Protein AF-A0A5S3USF5-F1 (afdb_monomer_lite)

Foldseek 3Di:
DVVVVVVVVVVVVVVVVVVLVVVQVVLVVVCVVVVVVVLVVVLVVCVVPPVVVSVVPVPDDDDPQWDWGAASVSDIWTQDNVPRHTPADSDNPVVPDD

Radius of gyration: 19.85 Å; chains: 1; bounding box: 46×26×60 Å

InterPro domains:
  IPR045376 Glycosyltransferase Maf, N-terminal [PF20157] (39-96)

Secondary structure (DSSP, 8-state):
-HHHHHHHHHHHHHHHHHHHHHHHHHHHHHHHHHHHHHHHHHHHHHHHH-HHHHHHHTT----TT--EEE-TTS-EEEB-TTT-SBSS-S-HHHHT--

pLDDT: mean 92.17, std 8.29, range [54.12, 98.5]

Structure (mmCIF, N/CA/C/O backbone):
data_AF-A0A5S3USF5-F1
#
_entry.id   AF-A0A5S3USF5-F1
#
loop_
_atom_site.group_PDB
_atom_site.id
_atom_site.type_symbol
_atom_site.label_atom_id
_atom_site.label_alt_id
_atom_site.label_comp_id
_atom_site.label_asym_id
_atom_site.label_entity_id
_atom_site.label_seq_id
_atom_site.pdbx_PDB_ins_code
_atom_site.Cartn_x
_atom_site.Cartn_y
_atom_site.Cartn_z
_atom_site.occupancy
_atom_site.B_iso_or_equiv
_atom_site.auth_seq_id
_atom_site.auth_comp_id
_atom_site.auth_asym_id
_atom_site.auth_atom_id
_atom_site.pdbx_PDB_model_num
ATOM 1 N N . MET A 1 1 ? -31.286 1.855 36.806 1.00 54.12 1 MET A N 1
ATOM 2 C CA . MET A 1 1 ? -29.820 2.012 36.991 1.00 54.12 1 MET A CA 1
ATOM 3 C C . MET A 1 1 ? -28.975 1.098 36.098 1.00 54.12 1 MET A C 1
ATOM 5 O O . MET A 1 1 ? -27.801 1.399 35.938 1.00 54.12 1 MET A O 1
ATOM 9 N N . VAL A 1 2 ? -29.514 0.010 35.524 1.00 59.25 2 VAL A N 1
ATOM 10 C CA . VAL A 1 2 ? -28.751 -0.888 34.629 1.00 59.25 2 VAL A CA 1
ATOM 11 C C . VAL A 1 2 ? -28.672 -0.336 33.196 1.00 59.25 2 VAL A C 1
ATOM 13 O O . VAL A 1 2 ? -27.582 -0.278 32.644 1.00 59.25 2 VAL A O 1
ATOM 16 N N . GLU A 1 3 ? -29.773 0.188 32.645 1.00 62.25 3 GLU A N 1
ATOM 17 C CA . GLU A 1 3 ? -29.814 0.784 31.290 1.00 62.25 3 GLU A CA 1
ATOM 18 C C . GLU A 1 3 ? -28.878 1.990 31.120 1.00 62.25 3 GLU A C 1
ATOM 20 O O . GLU A 1 3 ? -28.247 2.157 30.086 1.00 62.25 3 GLU A O 1
ATOM 25 N N . SER A 1 4 ? -28.721 2.813 32.159 1.00 64.19 4 SER A N 1
ATOM 26 C CA . SER A 1 4 ? -27.862 4.005 32.127 1.00 64.19 4 SER A CA 1
ATOM 27 C C . SER A 1 4 ? -26.378 3.654 31.954 1.00 64.19 4 SER A C 1
ATOM 29 O O . SER A 1 4 ? -25.651 4.367 31.271 1.00 64.19 4 SER A O 1
ATOM 31 N N . LYS A 1 5 ? -25.936 2.540 32.559 1.00 71.44 5 LYS A N 1
ATOM 32 C CA . LYS A 1 5 ? -24.562 2.028 32.431 1.00 71.44 5 LYS A CA 1
ATOM 33 C C . LYS A 1 5 ? -24.307 1.395 31.065 1.00 71.44 5 LYS A C 1
ATOM 35 O O . LYS A 1 5 ? -23.182 1.450 30.583 1.00 71.44 5 LYS A O 1
ATOM 40 N N . ASP A 1 6 ? -25.331 0.797 30.461 1.00 86.81 6 ASP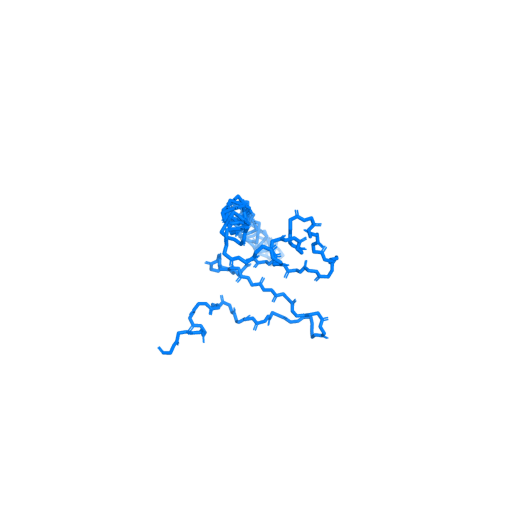 A N 1
ATOM 41 C CA . ASP A 1 6 ? -25.236 0.197 29.129 1.00 86.81 6 ASP A CA 1
ATOM 42 C C . ASP A 1 6 ? -25.051 1.271 28.046 1.00 86.81 6 ASP A C 1
ATOM 44 O O . ASP A 1 6 ? -24.121 1.191 27.245 1.00 86.81 6 ASP A O 1
ATOM 48 N N . VAL A 1 7 ? -25.834 2.354 28.113 1.00 88.88 7 VAL A N 1
ATOM 49 C CA . VAL A 1 7 ? -25.693 3.510 27.209 1.00 88.88 7 VAL A CA 1
ATOM 50 C C . VAL A 1 7 ? -24.320 4.177 27.348 1.00 88.88 7 VAL A C 1
ATOM 52 O O . VAL A 1 7 ? -23.683 4.499 26.348 1.00 88.88 7 VAL A O 1
ATOM 55 N N . GLU A 1 8 ? -23.819 4.355 28.574 1.00 91.38 8 GLU A N 1
ATOM 56 C CA . GLU A 1 8 ? -22.494 4.950 28.800 1.00 91.38 8 GLU A CA 1
ATOM 57 C C . GLU A 1 8 ? -21.359 4.077 28.232 1.00 91.38 8 GLU A C 1
ATOM 59 O O . GLU A 1 8 ? -20.381 4.589 27.686 1.00 91.38 8 GLU A O 1
ATOM 64 N N . ASN A 1 9 ? -21.495 2.751 28.316 1.00 92.25 9 ASN A N 1
ATOM 65 C CA . ASN A 1 9 ? -20.533 1.822 27.727 1.00 92.25 9 ASN A CA 1
ATOM 66 C C . ASN A 1 9 ? -20.563 1.861 26.194 1.00 92.25 9 ASN A C 1
ATOM 68 O O . ASN A 1 9 ? -19.500 1.851 25.572 1.00 92.25 9 ASN A O 1
ATOM 72 N N . GLN A 1 10 ? -21.749 1.939 25.587 1.00 94.44 10 GLN A N 1
ATOM 73 C CA . GLN A 1 10 ? -21.897 2.076 24.136 1.00 94.44 10 GLN A CA 1
ATOM 74 C C . GLN A 1 10 ? -21.287 3.390 23.631 1.00 94.44 10 GLN A C 1
ATOM 76 O O . GLN A 1 10 ? -20.548 3.376 22.648 1.00 94.44 10 GLN A O 1
ATOM 81 N N . LEU A 1 11 ? -21.510 4.504 24.338 1.00 94.38 11 LEU A N 1
ATOM 82 C CA . LEU A 1 11 ? -20.897 5.796 24.009 1.00 94.38 11 LEU A CA 1
ATOM 83 C C . LEU A 1 11 ? -19.365 5.716 24.017 1.00 94.38 11 LEU A C 1
ATOM 85 O O . LEU A 1 11 ? -18.732 6.098 23.036 1.00 94.38 11 LEU A O 1
ATOM 89 N N . LYS A 1 12 ? -18.768 5.123 25.058 1.00 95.25 12 LYS A N 1
ATOM 90 C CA . LYS A 1 12 ? -17.305 4.933 25.134 1.00 95.25 12 LYS A CA 1
ATOM 91 C C . LYS A 1 12 ? -16.760 4.054 24.008 1.00 95.25 12 LYS A C 1
ATOM 93 O O . LYS A 1 12 ? -15.656 4.286 23.519 1.00 95.25 12 LYS A O 1
ATOM 98 N N . GLN A 1 13 ? -17.504 3.027 23.596 1.00 94.81 13 GLN A N 1
ATOM 99 C CA . GLN A 1 13 ? -17.107 2.182 22.468 1.00 94.81 13 GLN A CA 1
ATOM 100 C C . GLN A 1 13 ? -17.139 2.956 21.148 1.00 94.81 13 GLN A C 1
ATOM 102 O O . GLN A 1 13 ? -16.193 2.854 20.369 1.00 94.81 13 GLN A O 1
ATOM 107 N N . ILE A 1 14 ? -18.182 3.756 20.922 1.00 95.19 14 ILE A N 1
ATOM 108 C CA . ILE A 1 14 ? -18.308 4.596 19.726 1.00 95.19 14 ILE A CA 1
ATOM 109 C C . ILE A 1 14 ? -17.177 5.624 19.671 1.00 95.19 14 ILE A C 1
ATOM 111 O O . ILE A 1 14 ? -16.538 5.753 18.630 1.00 95.19 14 ILE A O 1
ATOM 115 N N . GLU A 1 15 ? -16.875 6.300 20.782 1.00 95.69 15 GLU A N 1
ATOM 116 C CA . GLU A 1 15 ? -15.753 7.246 20.867 1.00 95.69 15 GLU A CA 1
ATOM 117 C C . GLU A 1 15 ? -14.422 6.580 20.502 1.00 95.69 15 GLU A C 1
ATOM 119 O O . GLU A 1 15 ? -13.649 7.125 19.715 1.00 95.69 15 GLU A O 1
ATOM 124 N N . LYS A 1 16 ? -14.175 5.367 21.010 1.00 95.38 16 LYS A N 1
ATOM 125 C CA . LYS A 1 16 ? -12.958 4.611 20.693 1.00 95.38 16 LYS A CA 1
ATOM 126 C C . LYS A 1 16 ? -12.866 4.251 19.208 1.00 95.38 16 LYS A C 1
ATOM 128 O O . LYS A 1 16 ? -11.793 4.372 18.623 1.00 95.38 16 LYS A O 1
ATOM 133 N N . ILE A 1 17 ? -13.966 3.798 18.605 1.00 94.44 17 ILE A N 1
ATOM 134 C CA . ILE A 1 17 ? -14.012 3.455 17.175 1.00 94.44 17 ILE A CA 1
ATOM 135 C C . ILE A 1 17 ? -13.799 4.708 16.325 1.00 94.44 17 ILE A C 1
ATOM 137 O O . ILE A 1 17 ? -13.040 4.668 15.359 1.00 94.44 17 ILE A O 1
ATOM 141 N N . LEU A 1 18 ? -14.428 5.824 16.700 1.00 95.25 18 LEU A N 1
ATOM 142 C CA . LEU A 1 18 ? -14.284 7.092 15.996 1.00 95.25 18 LEU A CA 1
ATOM 143 C C . LEU A 1 18 ? -12.835 7.580 16.033 1.00 95.25 18 LEU A C 1
ATOM 145 O O . LEU A 1 18 ? -12.286 7.926 14.992 1.00 95.25 18 LEU A O 1
ATOM 149 N N . GLN A 1 19 ? -12.200 7.541 17.206 1.00 95.38 19 GLN A N 1
ATOM 150 C CA . GLN A 1 19 ? -10.801 7.926 17.360 1.00 95.38 19 GLN A CA 1
ATOM 151 C C . GLN A 1 19 ? -9.876 7.065 16.484 1.00 95.38 19 GLN A C 1
ATOM 153 O O . GLN A 1 19 ? -9.069 7.608 15.733 1.00 95.38 19 GLN A O 1
ATOM 158 N N . ALA A 1 20 ? -10.049 5.740 16.506 1.00 92.25 20 ALA A N 1
ATOM 159 C CA . ALA A 1 20 ? -9.268 4.830 15.666 1.00 92.25 20 ALA A CA 1
ATOM 160 C C . ALA A 1 20 ? -9.496 5.078 14.162 1.00 92.25 20 ALA A C 1
ATOM 162 O O . ALA A 1 20 ? -8.558 5.020 13.371 1.00 92.25 20 ALA A O 1
ATOM 163 N N . SER A 1 21 ? -10.731 5.394 13.758 1.00 92.75 21 SER A N 1
ATOM 164 C CA . SER A 1 21 ? -11.055 5.726 12.366 1.00 92.75 21 SER A CA 1
ATOM 165 C C . SER A 1 21 ? -10.387 7.023 11.906 1.00 92.75 21 SER A C 1
ATOM 167 O O . SER A 1 21 ? -9.947 7.101 10.762 1.00 92.75 21 SER A O 1
ATOM 169 N N . VAL A 1 22 ? -10.311 8.034 12.776 1.00 95.00 22 VAL A N 1
ATOM 170 C CA . VAL A 1 22 ? -9.630 9.303 12.476 1.00 95.00 22 VAL A CA 1
ATOM 171 C C . VAL A 1 22 ? -8.128 9.076 12.325 1.00 95.00 22 VAL A C 1
ATOM 173 O O . VAL A 1 22 ? -7.540 9.526 11.346 1.00 95.00 22 VAL A O 1
ATOM 176 N N . GLU A 1 23 ? -7.514 8.340 13.251 1.00 93.81 23 GLU A N 1
ATOM 177 C CA . GLU A 1 23 ? -6.087 8.001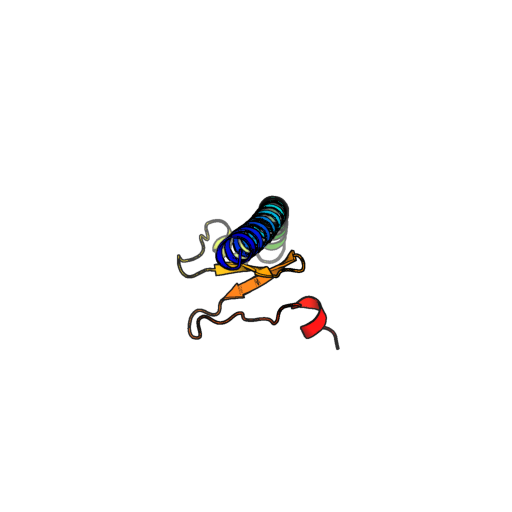 13.187 1.00 93.81 23 GLU A CA 1
ATOM 178 C C . GLU A 1 23 ? -5.745 7.239 11.903 1.00 93.81 23 GLU A C 1
ATOM 180 O O . GLU A 1 23 ? -4.768 7.568 11.228 1.00 93.81 23 GLU A O 1
ATOM 185 N N . LYS A 1 24 ? -6.590 6.278 11.518 1.00 92.62 24 LYS A N 1
ATOM 186 C CA . LYS A 1 24 ? -6.438 5.539 10.264 1.00 92.62 24 LYS A CA 1
ATOM 187 C C . LYS A 1 24 ? -6.520 6.448 9.036 1.00 92.62 24 LYS A C 1
ATOM 189 O O . LYS A 1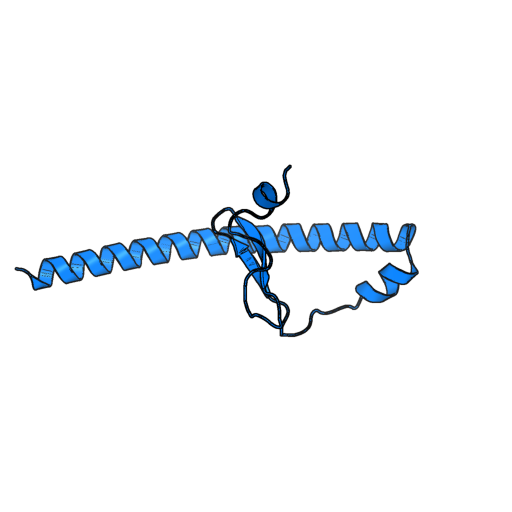 24 ? -5.654 6.350 8.174 1.00 92.62 24 LYS A O 1
ATOM 194 N N . SER A 1 25 ? -7.491 7.361 8.982 1.00 93.88 25 SER A N 1
ATOM 195 C CA . SER A 1 25 ? -7.634 8.313 7.867 1.00 93.88 25 SER A CA 1
ATOM 196 C C . SER A 1 25 ? -6.379 9.171 7.682 1.00 93.88 25 SER A C 1
ATOM 198 O O . SER A 1 25 ? -5.921 9.362 6.562 1.00 93.88 25 SER A O 1
ATOM 200 N N . VAL A 1 26 ? -5.781 9.646 8.781 1.00 94.88 26 VAL A N 1
ATOM 201 C CA . VAL A 1 26 ? -4.546 10.449 8.735 1.00 94.88 26 VAL A CA 1
ATOM 202 C C . VAL A 1 26 ? -3.368 9.641 8.179 1.00 94.88 26 VAL A C 1
ATOM 204 O O . VAL A 1 26 ? -2.567 10.162 7.403 1.00 94.88 26 VAL A O 1
ATOM 207 N N . LEU A 1 27 ? -3.249 8.366 8.561 1.00 94.19 27 LEU A N 1
ATOM 208 C CA . LEU A 1 27 ? -2.214 7.480 8.023 1.00 94.19 27 LEU A CA 1
ATOM 209 C C . LEU A 1 27 ? -2.418 7.207 6.530 1.00 94.19 27 LEU A C 1
ATOM 211 O O . LEU A 1 27 ? -1.449 7.214 5.774 1.00 94.19 27 LEU A O 1
ATOM 215 N N . GLU A 1 28 ? -3.663 6.991 6.107 1.00 95.19 28 GLU A N 1
ATOM 216 C CA . GLU A 1 28 ? -4.011 6.749 4.705 1.00 95.19 28 GLU A CA 1
ATOM 217 C C . GLU A 1 28 ? -3.723 7.972 3.828 1.00 95.19 28 GLU A C 1
ATOM 219 O O . GLU A 1 28 ? -3.112 7.822 2.773 1.00 95.19 28 GLU A O 1
ATOM 224 N N . GLU A 1 29 ? -4.069 9.181 4.277 1.00 95.50 29 GLU A N 1
ATOM 225 C CA . GLU A 1 29 ? -3.754 10.425 3.559 1.00 95.50 29 GLU A CA 1
ATOM 226 C C . GLU A 1 29 ? -2.248 10.594 3.349 1.00 95.50 29 GLU A C 1
ATOM 228 O O . GLU A 1 29 ? -1.796 10.839 2.227 1.00 95.50 29 GLU A O 1
ATOM 233 N N . LYS A 1 30 ? -1.463 10.391 4.412 1.00 95.69 30 LYS A N 1
ATOM 234 C CA . LYS A 1 30 ? -0.002 10.452 4.333 1.00 95.69 30 LYS A CA 1
ATOM 235 C C . LYS A 1 30 ? 0.554 9.398 3.371 1.00 95.69 30 LYS A C 1
ATOM 237 O O . LYS A 1 30 ? 1.433 9.693 2.566 1.00 95.69 30 LYS A O 1
ATOM 242 N N . PHE A 1 31 ? 0.045 8.171 3.446 1.00 95.69 31 PHE A N 1
ATOM 243 C CA . PHE A 1 31 ? 0.478 7.095 2.562 1.00 95.69 31 PHE A CA 1
ATOM 244 C C . PHE A 1 31 ? 0.161 7.393 1.093 1.00 95.69 31 PHE A C 1
ATOM 246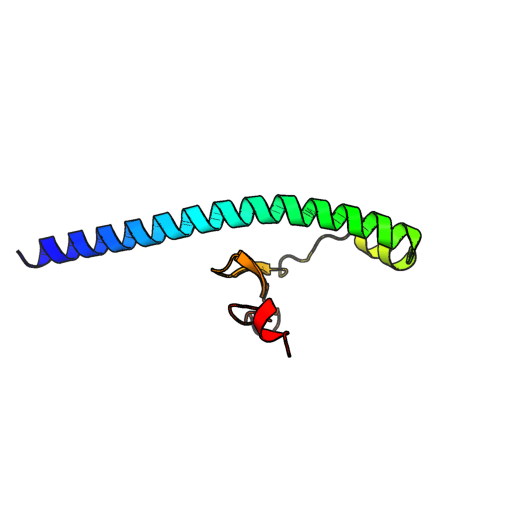 O O . PHE A 1 31 ? 0.981 7.097 0.231 1.00 95.69 31 PHE A O 1
ATOM 253 N N . ILE A 1 32 ? -0.998 7.989 0.794 1.00 94.88 32 ILE A N 1
ATOM 254 C CA . ILE A 1 32 ? -1.374 8.366 -0.575 1.00 94.88 32 ILE A CA 1
ATOM 255 C C . ILE A 1 32 ? -0.362 9.356 -1.160 1.00 94.88 32 ILE A C 1
ATOM 257 O O . ILE A 1 32 ? 0.035 9.200 -2.315 1.00 94.88 32 ILE A O 1
ATOM 261 N N . GLU A 1 33 ? 0.066 10.353 -0.387 1.00 96.25 33 GLU A N 1
ATOM 262 C CA . GLU A 1 33 ? 1.094 11.306 -0.816 1.00 96.25 33 GLU A CA 1
ATOM 263 C C . GLU A 1 33 ? 2.413 10.581 -1.133 1.00 96.25 33 GLU A C 1
ATOM 265 O O . GLU A 1 33 ? 2.891 10.618 -2.269 1.00 96.25 33 GLU A O 1
ATOM 270 N N . GLU A 1 34 ? 2.938 9.817 -0.171 1.00 96.25 34 GLU A N 1
ATOM 271 C CA . GLU A 1 34 ? 4.216 9.104 -0.306 1.00 96.25 34 GLU A CA 1
ATOM 272 C C . GLU A 1 34 ? 4.201 8.059 -1.439 1.00 96.25 34 GLU A C 1
ATOM 274 O O . GLU A 1 34 ? 5.186 7.892 -2.165 1.00 96.25 34 GLU A O 1
ATOM 279 N N . ALA A 1 35 ? 3.085 7.350 -1.620 1.00 94.88 35 ALA A N 1
ATOM 280 C CA . ALA A 1 35 ? 2.941 6.326 -2.650 1.00 94.88 35 ALA A CA 1
ATOM 281 C C . ALA A 1 35 ? 2.918 6.924 -4.063 1.00 94.88 35 ALA A C 1
ATOM 283 O O . ALA A 1 35 ? 3.509 6.340 -4.975 1.00 94.88 35 ALA A O 1
ATOM 284 N N . ASN A 1 36 ? 2.273 8.079 -4.250 1.00 94.12 36 ASN A N 1
ATOM 285 C CA . ASN A 1 36 ? 2.253 8.767 -5.541 1.00 94.12 36 ASN A CA 1
ATOM 286 C C . ASN A 1 36 ? 3.635 9.329 -5.895 1.00 94.12 36 ASN A C 1
ATOM 288 O O . ASN A 1 36 ? 4.096 9.139 -7.022 1.00 94.12 36 ASN A O 1
ATOM 292 N N . ASP A 1 37 ? 4.342 9.916 -4.928 1.00 97.25 37 ASP A N 1
ATOM 293 C CA . ASP A 1 37 ? 5.725 10.361 -5.128 1.00 97.25 37 ASP A CA 1
ATOM 294 C C . ASP A 1 37 ? 6.632 9.192 -5.540 1.00 97.25 37 ASP A C 1
ATOM 296 O O . ASP A 1 37 ? 7.404 9.276 -6.503 1.00 97.25 37 ASP A O 1
ATOM 300 N N . GLN A 1 38 ? 6.505 8.052 -4.852 1.00 96.81 38 GLN A N 1
ATOM 301 C CA . GLN A 1 38 ? 7.278 6.858 -5.178 1.00 96.81 38 GLN A CA 1
ATOM 302 C C . GLN A 1 38 ? 6.904 6.277 -6.549 1.00 96.81 38 GLN A C 1
ATOM 304 O O . GLN A 1 38 ? 7.781 5.771 -7.257 1.00 96.81 38 GLN A O 1
ATOM 309 N N . PHE A 1 39 ? 5.633 6.352 -6.950 1.00 95.31 39 PHE A N 1
ATOM 310 C CA . PHE A 1 39 ? 5.176 5.917 -8.268 1.00 95.31 39 PHE A CA 1
ATOM 311 C C . PHE A 1 39 ? 5.855 6.715 -9.390 1.00 95.31 39 PHE A C 1
ATOM 313 O O . PHE A 1 39 ? 6.405 6.112 -10.315 1.00 95.31 39 PHE A O 1
ATOM 320 N N . GLU A 1 40 ? 5.927 8.041 -9.270 1.00 96.06 40 GLU A N 1
ATOM 321 C CA . GLU A 1 40 ? 6.605 8.903 -10.248 1.00 96.06 40 GLU A CA 1
ATOM 322 C C . GLU A 1 40 ? 8.112 8.620 -10.328 1.00 96.06 40 GLU A C 1
ATOM 324 O O . GLU A 1 40 ? 8.676 8.466 -11.420 1.00 96.06 40 GLU A O 1
ATOM 329 N N . ILE A 1 41 ? 8.773 8.463 -9.175 1.00 98.00 41 ILE A N 1
ATOM 330 C CA . ILE A 1 41 ? 10.193 8.078 -9.114 1.00 98.00 41 ILE A CA 1
ATOM 331 C C . ILE A 1 41 ? 10.416 6.740 -9.834 1.00 98.00 41 ILE A C 1
ATOM 333 O O . ILE A 1 41 ? 11.357 6.596 -10.626 1.00 98.00 41 ILE A O 1
ATOM 337 N N . ASN A 1 42 ? 9.532 5.768 -9.599 1.00 97.62 42 ASN A N 1
ATOM 338 C CA . ASN A 1 42 ? 9.601 4.456 -10.230 1.00 97.62 42 ASN A CA 1
ATOM 339 C C . ASN A 1 42 ? 9.384 4.544 -11.745 1.00 97.62 42 ASN A C 1
ATOM 341 O O . ASN A 1 42 ? 10.124 3.903 -12.492 1.00 97.62 42 ASN A O 1
ATOM 345 N N . LEU A 1 43 ? 8.442 5.363 -12.225 1.00 97.50 43 LEU A N 1
ATOM 346 C CA . LEU A 1 43 ? 8.228 5.577 -13.659 1.00 97.50 43 LEU A CA 1
ATOM 347 C C . LEU A 1 43 ? 9.469 6.160 -14.343 1.00 97.50 43 LEU A C 1
ATOM 349 O O . LEU A 1 43 ? 9.853 5.690 -15.416 1.00 97.50 43 LEU A O 1
ATOM 353 N N . VAL A 1 44 ? 10.147 7.129 -13.722 1.00 98.19 44 VAL A N 1
ATOM 354 C CA . VAL A 1 44 ? 11.404 7.687 -14.256 1.00 98.19 44 VAL A CA 1
ATOM 355 C C . VAL A 1 44 ? 12.495 6.616 -14.339 1.00 98.19 44 VAL A C 1
ATOM 357 O O . VAL A 1 44 ? 13.205 6.529 -15.347 1.00 98.19 44 VAL A O 1
ATOM 360 N N . ALA A 1 45 ? 12.622 5.774 -13.310 1.00 98.25 45 ALA A N 1
ATOM 361 C CA . ALA A 1 45 ? 13.582 4.673 -13.310 1.00 98.25 45 ALA A CA 1
ATOM 362 C C . ALA A 1 45 ? 13.257 3.635 -14.397 1.00 98.25 45 ALA A C 1
ATOM 364 O O . ALA A 1 45 ? 14.143 3.260 -15.171 1.00 98.25 45 ALA A O 1
ATOM 365 N N . LEU A 1 46 ? 11.991 3.223 -14.511 1.00 98.38 46 LEU A N 1
ATOM 366 C CA . LEU A 1 46 ? 11.528 2.305 -15.551 1.00 98.38 46 LEU A CA 1
ATOM 367 C C . LEU A 1 46 ? 11.796 2.872 -16.942 1.00 98.38 46 LEU A C 1
ATOM 369 O O . LEU A 1 46 ? 12.353 2.174 -17.778 1.00 98.38 46 LEU A O 1
ATOM 373 N N . LYS A 1 47 ? 11.522 4.157 -17.183 1.00 98.19 47 LYS A N 1
ATOM 374 C CA . LYS A 1 47 ? 11.798 4.798 -18.476 1.00 98.19 47 LYS A CA 1
ATOM 375 C C . LYS A 1 47 ? 13.267 4.691 -18.887 1.00 98.19 47 LYS A C 1
ATOM 377 O O . LYS A 1 47 ? 13.568 4.561 -20.071 1.00 98.19 47 LYS A O 1
ATOM 382 N N . LYS A 1 48 ? 14.183 4.770 -17.917 1.00 98.38 48 LYS A N 1
ATOM 383 C CA . LYS A 1 48 ? 15.630 4.705 -18.157 1.00 98.38 48 LYS A CA 1
ATOM 384 C C . LYS A 1 48 ? 16.133 3.278 -18.368 1.00 98.38 48 LYS A C 1
ATOM 386 O O . LYS A 1 48 ? 16.991 3.073 -19.223 1.00 98.38 48 LYS A O 1
ATOM 391 N N . TYR A 1 49 ? 15.670 2.330 -17.556 1.00 98.50 49 TYR A N 1
ATOM 392 C CA . TYR A 1 49 ? 16.257 0.987 -17.494 1.00 98.50 49 TYR A CA 1
ATOM 393 C C . TYR A 1 49 ? 15.421 -0.091 -18.198 1.00 98.50 49 TYR A C 1
ATOM 395 O O . TYR A 1 49 ? 15.997 -1.063 -18.676 1.00 98.50 49 TYR A O 1
ATOM 403 N N . PHE A 1 50 ? 14.102 0.090 -18.287 1.00 97.75 50 PHE A N 1
ATOM 404 C CA . PHE A 1 50 ? 13.127 -0.866 -18.832 1.00 97.75 50 PHE A CA 1
ATOM 405 C C . PHE A 1 50 ? 11.982 -0.128 -19.563 1.00 97.75 50 PHE A C 1
ATOM 407 O O . PHE A 1 50 ? 10.837 -0.123 -19.089 1.00 97.75 50 PHE A O 1
ATOM 414 N N . PRO A 1 51 ? 12.269 0.562 -20.682 1.00 97.38 51 PRO A N 1
ATOM 415 C CA . PRO A 1 51 ? 11.297 1.417 -21.369 1.00 97.38 51 PRO A CA 1
ATOM 416 C C . PRO A 1 51 ? 10.017 0.672 -21.785 1.00 97.38 51 PRO A C 1
ATOM 418 O O . PRO A 1 51 ? 8.924 1.225 -21.705 1.00 97.38 51 PRO A O 1
ATOM 421 N N . GLU A 1 52 ? 10.117 -0.611 -22.127 1.00 97.19 52 GLU A N 1
ATOM 422 C CA . GLU A 1 52 ? 8.975 -1.464 -22.465 1.00 97.19 52 GLU A CA 1
ATOM 423 C C . GLU A 1 52 ? 8.029 -1.733 -21.283 1.00 97.19 52 GLU A C 1
ATOM 425 O O . GLU A 1 52 ? 6.857 -2.061 -21.483 1.00 97.19 52 GLU A O 1
ATOM 430 N N . ILE A 1 53 ? 8.526 -1.624 -20.047 1.00 96.62 53 ILE A N 1
ATOM 431 C CA . ILE A 1 53 ? 7.704 -1.684 -18.836 1.00 96.62 53 ILE A CA 1
ATOM 432 C C . ILE A 1 53 ? 7.099 -0.303 -18.577 1.00 96.62 53 ILE A C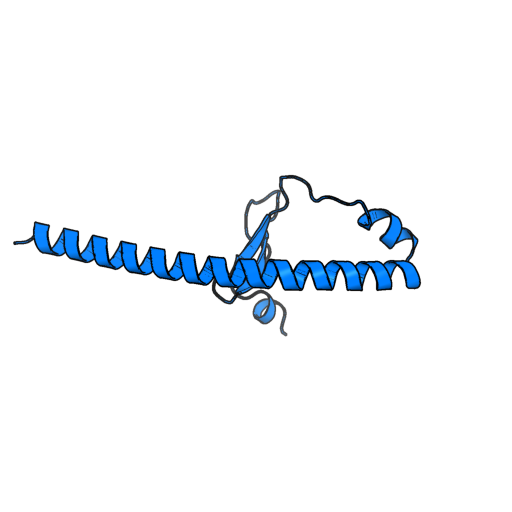 1
ATOM 434 O O . ILE A 1 53 ? 5.902 -0.214 -18.317 1.00 96.62 53 ILE A O 1
ATOM 438 N N . TYR A 1 54 ? 7.880 0.774 -18.713 1.00 97.88 54 TYR A N 1
ATOM 439 C CA . TYR A 1 54 ? 7.377 2.146 -18.577 1.00 97.88 54 TYR A CA 1
ATOM 440 C C . TYR A 1 54 ? 6.153 2.411 -19.461 1.00 97.88 54 TYR A C 1
ATOM 442 O O . TYR A 1 54 ? 5.132 2.884 -18.958 1.00 97.88 54 TYR A O 1
ATOM 450 N N . ASP A 1 55 ? 6.213 2.025 -20.738 1.00 96.62 55 ASP A N 1
ATOM 451 C CA . ASP A 1 55 ? 5.118 2.231 -21.694 1.00 96.62 55 ASP A CA 1
ATOM 452 C C . ASP A 1 55 ? 3.809 1.545 -21.262 1.00 96.62 55 ASP A C 1
ATOM 454 O O . ASP A 1 55 ? 2.720 2.014 -21.595 1.00 96.62 55 ASP A O 1
ATOM 458 N N . LYS A 1 56 ? 3.893 0.456 -20.485 1.00 94.62 56 LYS A N 1
ATOM 459 C CA . LYS A 1 56 ? 2.715 -0.240 -19.944 1.00 94.62 56 LYS A CA 1
ATOM 460 C C . LYS A 1 56 ? 2.094 0.486 -18.757 1.00 94.62 56 LYS A C 1
ATOM 462 O O . LYS A 1 56 ? 0.885 0.386 -18.579 1.00 94.62 56 LYS A O 1
ATOM 467 N N . TYR A 1 57 ? 2.903 1.166 -17.945 1.00 94.75 57 TYR A N 1
ATOM 468 C CA . TYR A 1 57 ? 2.472 1.721 -16.660 1.00 94.75 57 TYR A CA 1
ATOM 469 C C . TYR A 1 57 ? 2.212 3.230 -16.677 1.00 94.75 57 TYR A C 1
ATOM 471 O O . TYR A 1 57 ? 1.435 3.696 -15.851 1.00 94.75 57 TYR A O 1
ATOM 479 N N . ILE A 1 58 ? 2.770 3.986 -17.630 1.00 94.69 58 ILE A N 1
ATOM 480 C CA . ILE A 1 58 ? 2.609 5.451 -17.702 1.00 94.69 58 ILE A CA 1
ATOM 481 C C . ILE A 1 58 ? 1.144 5.910 -17.787 1.00 94.69 58 ILE A C 1
ATOM 483 O O . ILE A 1 58 ? 0.793 6.952 -17.251 1.00 94.69 58 ILE A O 1
ATOM 487 N N . ASN A 1 59 ? 0.283 5.121 -18.433 1.00 91.06 59 ASN A N 1
ATOM 488 C CA . ASN A 1 59 ? -1.155 5.393 -18.548 1.00 91.06 59 ASN A CA 1
ATOM 489 C C . ASN A 1 59 ? -2.000 4.300 -17.876 1.00 91.06 59 ASN A C 1
ATOM 491 O O . ASN A 1 59 ? -3.179 4.137 -18.196 1.00 91.06 59 ASN A O 1
ATOM 495 N N . PHE A 1 60 ? -1.391 3.491 -17.008 1.00 90.75 60 PHE A N 1
ATOM 496 C CA . PHE A 1 60 ? -2.101 2.407 -16.350 1.00 90.75 60 PHE A CA 1
ATOM 497 C C . PHE A 1 60 ? -2.997 2.961 -15.248 1.00 90.75 60 PHE A C 1
ATOM 499 O O . PHE A 1 60 ? -2.548 3.687 -14.366 1.00 90.75 60 PHE A O 1
ATOM 506 N N . SER A 1 61 ? -4.262 2.556 -15.276 1.00 88.12 61 SER A N 1
ATOM 507 C CA . SER A 1 61 ? -5.189 2.750 -14.172 1.00 88.12 61 SER A CA 1
ATOM 508 C C . SER A 1 61 ? -5.568 1.373 -13.622 1.00 88.12 61 SER A C 1
ATOM 510 O O . SER A 1 61 ? -5.910 0.486 -14.417 1.00 88.12 61 SER A O 1
ATOM 512 N N . PRO A 1 62 ? -5.476 1.147 -12.299 1.00 88.00 62 PRO A N 1
ATOM 513 C CA . PRO A 1 62 ? -5.911 -0.106 -11.701 1.00 88.00 62 PRO A CA 1
ATOM 514 C C . PRO A 1 62 ? -7.388 -0.392 -11.999 1.00 88.00 62 PRO A C 1
ATOM 516 O O . PRO A 1 62 ? -8.202 0.515 -12.153 1.00 88.00 62 PRO A O 1
ATOM 519 N N . LYS A 1 63 ? -7.750 -1.676 -12.070 1.00 89.38 63 LYS A N 1
ATOM 520 C CA . LYS A 1 63 ? -9.157 -2.092 -12.187 1.00 89.38 63 LYS A CA 1
ATOM 521 C C . LYS A 1 63 ? -9.914 -1.753 -10.901 1.00 89.38 63 LYS A C 1
ATOM 523 O O . LYS A 1 63 ? -9.303 -1.695 -9.844 1.00 89.38 63 LYS A O 1
ATOM 528 N N . GLU A 1 64 ? -11.243 -1.676 -10.966 1.00 87.62 64 GLU A N 1
ATOM 529 C CA . GLU A 1 64 ? -12.105 -1.431 -9.791 1.00 87.62 64 GLU A CA 1
ATOM 530 C C . GLU A 1 64 ? -11.893 -2.427 -8.638 1.00 87.62 64 GLU A C 1
ATOM 532 O O . GLU A 1 64 ? -12.126 -2.105 -7.482 1.00 87.62 64 GLU A O 1
ATOM 537 N N . GLN A 1 65 ? -11.437 -3.642 -8.950 1.00 89.31 65 GLN A N 1
ATOM 538 C CA . GLN A 1 65 ? -11.152 -4.692 -7.968 1.00 89.31 65 GLN A CA 1
ATOM 539 C C . GLN A 1 65 ? -9.861 -4.436 -7.177 1.00 89.31 65 GLN A C 1
ATOM 541 O O . GLN A 1 65 ? -9.648 -5.076 -6.151 1.00 89.31 65 GLN A O 1
ATOM 546 N N . PHE A 1 66 ? -8.995 -3.531 -7.646 1.00 91.75 66 PHE A N 1
ATOM 547 C CA . PHE A 1 66 ? -7.743 -3.200 -6.978 1.00 91.75 66 PHE A CA 1
ATOM 548 C C . PHE A 1 66 ? -8.022 -2.552 -5.624 1.00 91.75 66 PHE A C 1
ATOM 550 O O . PHE A 1 66 ? -8.508 -1.426 -5.545 1.00 91.75 66 PHE A O 1
ATOM 557 N N . ASN A 1 67 ? -7.691 -3.276 -4.560 1.00 93.62 67 ASN A N 1
ATOM 558 C CA . ASN A 1 67 ? -7.942 -2.858 -3.192 1.00 93.62 67 ASN A CA 1
ATOM 559 C C . ASN A 1 67 ? -6.627 -2.863 -2.409 1.00 93.62 67 ASN A C 1
ATOM 561 O O . ASN A 1 67 ? -6.166 -3.907 -1.942 1.00 93.62 67 ASN A O 1
ATOM 565 N N . LEU A 1 68 ? -6.032 -1.675 -2.326 1.00 94.12 68 LEU A N 1
ATOM 566 C CA . LEU A 1 68 ? -4.864 -1.350 -1.518 1.00 94.12 68 LEU A CA 1
ATOM 567 C C . LEU A 1 68 ? -5.346 -0.654 -0.247 1.00 94.12 68 LEU A C 1
ATOM 569 O O . LEU A 1 68 ? -6.041 0.357 -0.324 1.00 94.12 68 LEU A O 1
ATOM 573 N N . PHE A 1 69 ? -4.966 -1.187 0.908 1.00 94.69 69 PHE A N 1
ATOM 574 C CA . PHE A 1 69 ? -5.370 -0.661 2.209 1.00 94.69 69 PHE A CA 1
ATOM 575 C C . PHE A 1 69 ? -4.200 -0.689 3.191 1.00 94.69 69 PHE A C 1
ATOM 577 O O . PHE A 1 69 ? -3.219 -1.405 2.982 1.00 94.69 69 PHE A O 1
ATOM 584 N N . LEU A 1 70 ? -4.310 0.071 4.281 1.00 95.62 70 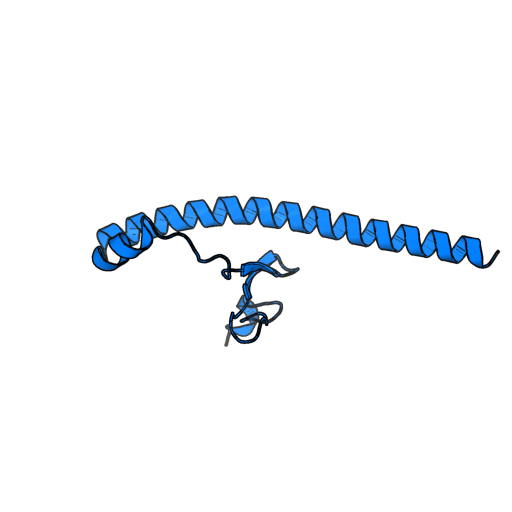LEU A N 1
ATOM 585 C CA . LEU A 1 70 ? -3.351 0.007 5.380 1.00 95.62 70 LEU A CA 1
ATOM 586 C C . LEU A 1 70 ? -3.842 -0.925 6.491 1.00 95.62 70 LEU A C 1
ATOM 588 O O . LEU A 1 70 ? -4.994 -0.845 6.936 1.00 95.62 70 LEU A O 1
ATOM 592 N N . ASN A 1 71 ? -2.943 -1.789 6.959 1.00 94.12 71 ASN A N 1
ATOM 593 C CA . ASN A 1 71 ? -3.104 -2.512 8.218 1.00 94.12 71 ASN A CA 1
ATOM 594 C C . ASN A 1 71 ? -3.070 -1.528 9.405 1.00 94.12 71 ASN A C 1
ATOM 596 O O . ASN A 1 71 ? -2.602 -0.397 9.276 1.00 94.12 71 ASN A O 1
ATOM 600 N N . ASP A 1 72 ? -3.478 -1.978 10.594 1.00 90.88 72 ASP A N 1
ATOM 601 C CA . ASP A 1 72 ? -3.503 -1.142 11.809 1.00 90.88 72 ASP A CA 1
ATOM 602 C C . ASP A 1 72 ? -2.116 -0.604 12.212 1.00 90.88 72 ASP A C 1
ATOM 604 O O . ASP A 1 72 ? -2.010 0.427 12.871 1.00 90.88 72 ASP A O 1
ATOM 608 N N . ASN A 1 73 ? -1.037 -1.279 11.803 1.00 90.12 73 ASN A N 1
ATOM 609 C CA . ASN A 1 73 ? 0.339 -0.817 12.013 1.00 90.12 73 ASN A CA 1
ATOM 610 C C . ASN A 1 73 ? 0.826 0.187 10.943 1.00 90.12 73 ASN A C 1
ATOM 612 O O . ASN A 1 73 ? 1.998 0.559 10.953 1.00 90.12 73 ASN A O 1
ATOM 616 N N . GLY A 1 74 ? -0.038 0.587 10.005 1.00 91.12 74 GLY A N 1
ATOM 617 C CA . GLY A 1 74 ? 0.262 1.523 8.919 1.00 91.12 74 GLY A CA 1
ATOM 618 C C . GLY A 1 74 ? 0.955 0.906 7.700 1.00 91.12 74 GLY A C 1
ATOM 619 O O . GLY A 1 74 ? 1.264 1.625 6.755 1.00 91.12 74 GLY A O 1
ATOM 620 N N . SER A 1 75 ? 1.213 -0.405 7.688 1.00 93.81 75 SER A N 1
ATOM 621 C CA . SER A 1 75 ? 1.810 -1.070 6.522 1.00 93.81 75 SER A CA 1
ATOM 622 C C . SER A 1 75 ? 0.785 -1.281 5.398 1.00 93.81 75 SER A C 1
ATOM 624 O O . SER A 1 75 ? -0.354 -1.664 5.685 1.00 93.81 75 SER A O 1
ATOM 626 N N . PRO A 1 76 ? 1.164 -1.076 4.122 1.00 94.94 76 PRO A N 1
ATOM 627 C CA . PRO A 1 76 ? 0.275 -1.329 2.998 1.00 94.94 76 PRO A CA 1
ATOM 628 C C . PRO A 1 76 ? 0.080 -2.824 2.753 1.00 94.94 76 PRO A C 1
ATOM 630 O O . PRO A 1 76 ? 1.003 -3.628 2.895 1.00 94.94 76 PRO A O 1
ATOM 633 N N . ASN A 1 77 ? -1.129 -3.183 2.339 1.00 95.56 77 ASN A N 1
ATOM 634 C CA . ASN A 1 77 ? -1.540 -4.543 2.028 1.00 95.56 77 ASN A CA 1
ATOM 635 C C . ASN A 1 77 ? -2.556 -4.538 0.880 1.00 95.56 77 ASN A C 1
ATOM 637 O O . ASN A 1 77 ? -3.170 -3.518 0.571 1.00 95.56 77 ASN A O 1
ATOM 641 N N . LEU A 1 78 ? -2.728 -5.686 0.237 1.00 95.25 78 LEU A N 1
ATOM 642 C CA . LEU A 1 78 ? -3.608 -5.857 -0.913 1.00 95.25 78 LEU A CA 1
ATOM 643 C C . LEU A 1 78 ? -4.625 -6.952 -0.623 1.00 95.25 78 LEU A C 1
ATOM 645 O O . LEU A 1 78 ? -4.303 -7.935 0.044 1.00 95.25 78 LEU A O 1
ATOM 649 N N . VAL A 1 79 ? -5.836 -6.799 -1.146 1.00 95.88 79 VAL A N 1
ATOM 650 C CA . VAL A 1 79 ? -6.827 -7.880 -1.160 1.00 95.88 79 VAL A CA 1
ATOM 651 C C . VAL A 1 79 ? -6.675 -8.685 -2.445 1.00 95.88 79 VAL A C 1
ATOM 653 O O . VAL A 1 79 ? -6.660 -8.127 -3.542 1.00 95.88 79 VAL A O 1
ATOM 656 N N . ASP A 1 80 ? -6.566 -10.001 -2.301 1.00 93.94 80 ASP A N 1
ATOM 657 C CA . ASP A 1 80 ? -6.590 -10.935 -3.420 1.00 93.94 80 ASP A CA 1
ATOM 658 C C . ASP A 1 80 ? -7.996 -11.018 -4.036 1.00 93.94 80 ASP A C 1
ATOM 660 O O . ASP A 1 80 ? -8.995 -11.132 -3.323 1.00 93.94 80 ASP A O 1
ATOM 664 N N . TYR A 1 81 ? -8.081 -10.975 -5.366 1.00 91.75 81 TYR A N 1
ATOM 665 C CA . TYR A 1 81 ? -9.363 -10.866 -6.071 1.00 91.75 81 TYR A CA 1
ATOM 666 C C . TYR A 1 81 ? -10.199 -12.144 -6.009 1.00 91.75 81 TYR A C 1
ATOM 668 O O . TYR A 1 81 ? -11.427 -12.063 -5.982 1.00 91.75 81 TYR A O 1
ATOM 676 N N . ASP A 1 82 ? -9.552 -13.310 -5.986 1.00 92.62 82 ASP A N 1
ATOM 677 C CA . ASP A 1 82 ? -10.244 -14.597 -6.046 1.00 92.62 82 ASP A CA 1
ATOM 678 C C . ASP A 1 82 ? -10.766 -15.014 -4.666 1.00 92.62 82 ASP A C 1
ATOM 680 O O . ASP A 1 82 ? -11.856 -15.577 -4.541 1.00 92.62 82 ASP A O 1
ATOM 684 N N . THR A 1 83 ? -9.997 -14.723 -3.615 1.00 94.12 83 THR A N 1
ATOM 685 C CA . THR A 1 83 ? -10.316 -15.117 -2.235 1.00 94.12 83 THR A CA 1
ATOM 686 C C . THR A 1 83 ? -10.964 -14.008 -1.413 1.00 94.12 83 THR A C 1
ATOM 688 O O . THR A 1 83 ? -11.523 -14.290 -0.351 1.00 94.12 83 THR A O 1
ATOM 691 N N . ASN A 1 84 ? -10.896 -12.754 -1.876 1.00 92.38 84 ASN A N 1
ATOM 692 C CA . ASN A 1 84 ? -11.314 -11.562 -1.135 1.00 92.38 84 ASN A CA 1
ATOM 693 C C . ASN A 1 84 ? -10.662 -11.467 0.263 1.00 92.38 84 ASN A C 1
ATOM 695 O O . ASN A 1 84 ? -11.246 -10.934 1.209 1.00 92.38 84 ASN A O 1
ATOM 699 N N . CYS A 1 85 ? -9.457 -12.025 0.400 1.00 94.19 85 CYS A N 1
ATOM 700 C CA . CYS A 1 85 ? -8.673 -12.043 1.630 1.00 94.19 85 CYS A CA 1
ATOM 701 C C . CYS A 1 85 ? -7.405 -11.190 1.463 1.00 94.19 85 CYS A C 1
ATOM 703 O O . CYS A 1 85 ? -6.883 -11.087 0.350 1.00 94.19 85 CYS A O 1
ATOM 705 N N . PRO A 1 86 ? -6.872 -10.595 2.545 1.00 95.38 86 PRO A N 1
ATOM 706 C CA . PRO A 1 86 ? -5.561 -9.954 2.503 1.00 95.38 86 PRO A CA 1
ATOM 707 C C . PRO A 1 86 ? -4.462 -10.916 2.031 1.00 95.38 86 PRO A C 1
ATOM 709 O O . PRO A 1 86 ? -4.385 -12.047 2.513 1.00 95.38 86 PRO A O 1
ATOM 712 N N . ILE A 1 87 ? -3.595 -10.457 1.124 1.00 94.81 87 ILE A N 1
ATOM 713 C CA . ILE A 1 87 ? -2.440 -11.228 0.631 1.00 94.81 87 ILE A CA 1
ATOM 714 C C . ILE A 1 87 ? -1.432 -11.467 1.763 1.00 94.81 87 ILE A C 1
ATOM 716 O O . ILE A 1 87 ? -0.844 -12.545 1.869 1.00 94.81 87 ILE A O 1
ATOM 720 N N . TYR A 1 88 ? -1.245 -10.466 2.624 1.00 94.81 88 TYR A N 1
ATOM 721 C CA . TYR A 1 88 ? -0.363 -10.543 3.783 1.00 94.81 88 TYR A CA 1
ATOM 722 C C . TYR A 1 88 ? -1.149 -10.495 5.096 1.00 94.81 88 TYR A C 1
ATOM 724 O O . TYR A 1 88 ? -2.282 -10.016 5.156 1.00 94.81 88 TYR A O 1
ATOM 732 N N . SER A 1 89 ? -0.512 -10.956 6.169 1.00 93.44 89 SER A N 1
ATOM 733 C CA . SER A 1 89 ? -0.986 -10.799 7.544 1.00 93.44 89 SER A CA 1
ATOM 734 C C . SER A 1 89 ? -0.970 -9.327 7.995 1.00 93.44 89 SER A C 1
ATOM 736 O O . SER A 1 89 ? -0.622 -8.424 7.235 1.00 93.44 89 SER A O 1
ATOM 738 N N . ALA A 1 90 ? -1.329 -9.080 9.259 1.00 93.56 90 ALA A N 1
ATOM 739 C CA . ALA A 1 90 ? -1.361 -7.736 9.840 1.00 93.56 90 ALA A CA 1
ATOM 740 C C . ALA A 1 90 ? 0.012 -7.031 9.866 1.00 93.56 90 ALA A C 1
ATOM 742 O O . ALA A 1 90 ? 0.066 -5.813 10.014 1.00 93.56 90 ALA A O 1
ATOM 743 N N . ASP A 1 91 ? 1.112 -7.777 9.715 1.00 94.19 91 ASP A N 1
ATOM 744 C CA . ASP A 1 91 ? 2.461 -7.231 9.564 1.00 94.19 91 ASP A CA 1
ATOM 745 C C . ASP A 1 91 ? 3.181 -7.898 8.375 1.00 94.19 91 ASP A C 1
ATOM 747 O O . ASP A 1 91 ? 3.914 -8.879 8.550 1.00 94.19 91 ASP A O 1
ATOM 751 N N . PRO A 1 92 ? 2.978 -7.375 7.150 1.00 93.81 92 PRO A N 1
ATOM 752 C CA . PRO A 1 92 ? 3.585 -7.894 5.930 1.00 93.81 92 PRO A CA 1
ATOM 753 C C . PRO A 1 92 ? 5.112 -7.902 5.993 1.00 93.81 92 PRO A C 1
ATOM 755 O O . PRO A 1 92 ? 5.742 -8.830 5.497 1.00 93.81 92 PRO A O 1
ATOM 758 N N . ILE A 1 93 ? 5.714 -6.887 6.623 1.00 91.06 93 ILE A N 1
ATOM 759 C CA . ILE A 1 93 ? 7.169 -6.737 6.698 1.00 91.06 93 ILE A CA 1
ATOM 760 C C . ILE A 1 93 ? 7.770 -7.788 7.627 1.00 91.06 93 ILE A C 1
ATOM 762 O O . ILE A 1 93 ? 8.814 -8.350 7.308 1.00 91.06 93 ILE A O 1
ATOM 766 N N . SER A 1 94 ? 7.133 -8.056 8.766 1.00 92.81 94 SER A N 1
ATOM 767 C CA . SER A 1 94 ? 7.557 -9.131 9.668 1.00 92.81 94 SER A CA 1
ATOM 768 C C . SER A 1 94 ? 7.364 -10.511 9.036 1.00 92.81 94 SER A C 1
ATOM 770 O O . SER A 1 94 ? 8.250 -11.352 9.127 1.00 92.81 94 SER A O 1
ATOM 772 N N . GLN A 1 95 ? 6.257 -10.726 8.317 1.00 91.62 95 GLN A N 1
ATOM 773 C CA . GLN A 1 95 ? 5.960 -12.003 7.660 1.00 91.62 95 GLN A CA 1
ATOM 774 C C . GLN A 1 95 ? 7.026 -12.438 6.642 1.00 91.62 95 GLN A C 1
ATOM 776 O O . GLN A 1 95 ? 7.229 -13.635 6.460 1.00 91.62 95 GLN A O 1
ATOM 781 N N . VAL A 1 96 ? 7.664 -11.488 5.954 1.00 90.19 96 VAL A N 1
ATOM 782 C CA . VAL A 1 96 ? 8.672 -11.775 4.915 1.00 90.19 96 VAL A CA 1
ATOM 783 C C . VAL A 1 96 ? 10.112 -11.687 5.420 1.00 90.19 96 VAL A C 1
ATOM 785 O O . VAL A 1 96 ? 11.042 -11.836 4.629 1.00 90.19 96 VAL A O 1
ATOM 788 N N . LYS A 1 97 ? 10.314 -11.404 6.711 1.00 87.81 97 LYS A N 1
ATOM 789 C CA . LYS A 1 97 ? 11.638 -11.454 7.334 1.00 87.81 97 LYS A CA 1
ATOM 790 C C . LYS A 1 97 ? 11.918 -12.885 7.787 1.00 87.81 97 LYS A C 1
ATOM 792 O O . LYS A 1 97 ? 11.200 -13.402 8.638 1.00 87.81 97 LYS A O 1
ATOM 797 N N . ASP A 1 98 ? 12.959 -13.478 7.205 1.00 59.66 98 ASP A N 1
ATOM 798 C CA . ASP A 1 98 ? 13.572 -14.736 7.656 1.00 59.66 98 ASP A CA 1
ATOM 799 C C . ASP A 1 98 ? 14.195 -14.605 9.058 1.00 59.66 98 ASP A C 1
ATOM 801 O O . ASP A 1 98 ? 14.839 -13.560 9.336 1.00 59.66 98 ASP A O 1
#

Organism: NCBI:txid43654

Sequence (98 aa):
MVESKDVENQLKQIEKILQASVEKSVLEEKFIEEANDQFEINLVALKKYFPEIYDKYINFSPKEQFNLFLNDNGSPNLVDYDTNCPIYSADPISQVKD